Protein AF-A0A8T3VGC8-F1 (afdb_monomer_lite)

Radius of gyration: 22.93 Å; chains: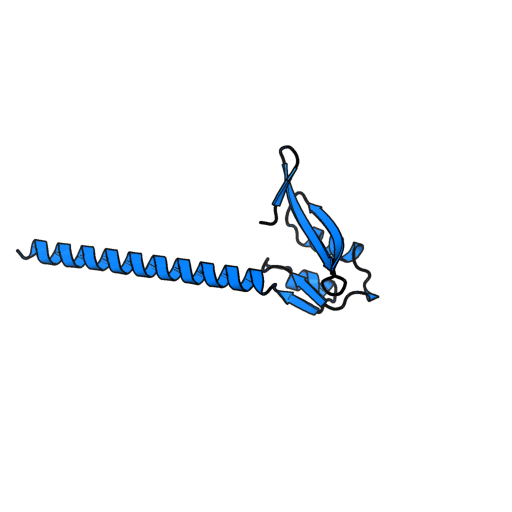 1; bounding box: 54×28×68 Å

Sequence (114 aa):
MQWEQLDDEFYYRQPLFDLINDAPIAELLAPNEDLNTTYEFINKSVKHKDRKAIVTDLKPGYDSVMKKLEFKHQHCTYHLRLAVNERIKKYLKQQDLEMRINQIKENEKITKIR

Structure (mmCIF, N/CA/C/O backbone):
data_AF-A0A8T3VGC8-F1
#
_entry.id   AF-A0A8T3VGC8-F1
#
loop_
_atom_site.group_PDB
_atom_site.id
_atom_site.type_symbol
_atom_site.label_atom_id
_atom_site.label_alt_id
_atom_site.label_comp_id
_atom_site.label_asym_id
_atom_site.label_entity_id
_atom_site.label_seq_id
_atom_site.pdbx_PDB_ins_code
_atom_site.Cartn_x
_atom_site.Cartn_y
_atom_site.Cartn_z
_atom_site.occupancy
_atom_site.B_iso_or_equiv
_atom_site.auth_seq_id
_atom_site.auth_comp_id
_atom_site.auth_asym_id
_atom_site.auth_atom_id
_atom_site.pdbx_PDB_model_num
ATOM 1 N N . MET A 1 1 ? -1.869 0.393 -10.154 1.00 51.34 1 MET A N 1
ATOM 2 C CA . MET A 1 1 ? -2.283 1.806 -10.254 1.00 51.34 1 MET A CA 1
ATOM 3 C C . MET A 1 1 ? -3.134 2.100 -9.042 1.00 51.34 1 MET A C 1
ATOM 5 O O . MET A 1 1 ? -3.919 1.241 -8.668 1.00 51.34 1 MET A O 1
ATOM 9 N N . GLN A 1 2 ? -2.882 3.234 -8.402 1.00 78.44 2 GLN A N 1
ATOM 10 C CA . GLN A 1 2 ? -3.431 3.612 -7.094 1.00 78.44 2 GLN A CA 1
ATOM 11 C C . GLN A 1 2 ? -4.050 5.021 -7.161 1.00 78.44 2 GLN A C 1
ATOM 13 O O . GLN A 1 2 ? -4.310 5.635 -6.137 1.00 78.44 2 GLN A O 1
ATOM 18 N N . TRP A 1 3 ? -4.258 5.523 -8.384 1.00 90.12 3 TRP A N 1
ATOM 19 C CA . TRP A 1 3 ? -4.904 6.789 -8.701 1.00 90.12 3 TRP A CA 1
ATOM 20 C C . TRP A 1 3 ? -6.204 6.498 -9.433 1.00 90.12 3 TRP A C 1
ATOM 22 O O . TRP A 1 3 ? -6.192 5.736 -10.399 1.00 90.12 3 TRP A O 1
ATOM 32 N N . GLU A 1 4 ? -7.281 7.123 -8.984 1.00 91.12 4 GLU A N 1
ATOM 33 C CA . GLU A 1 4 ? -8.586 7.099 -9.632 1.00 91.12 4 GLU A CA 1
ATOM 34 C C . GLU A 1 4 ? -8.886 8.488 -10.189 1.00 91.12 4 GLU A C 1
ATOM 36 O O . GLU A 1 4 ? -8.589 9.496 -9.541 1.00 91.12 4 GLU A O 1
ATOM 41 N N . GLN A 1 5 ? -9.464 8.541 -11.386 1.00 92.44 5 GLN A N 1
ATOM 42 C CA . GLN A 1 5 ? -9.972 9.787 -11.945 1.00 92.44 5 GLN A CA 1
ATOM 43 C C . GLN A 1 5 ? -11.398 10.009 -11.445 1.00 92.44 5 GLN A C 1
ATOM 45 O O . GLN A 1 5 ? -12.254 9.136 -11.599 1.00 92.44 5 GLN A O 1
ATOM 50 N N . LEU A 1 6 ? -11.645 11.176 -10.863 1.00 89.12 6 LEU A N 1
ATOM 51 C CA . LEU A 1 6 ? -12.966 11.630 -10.454 1.00 89.12 6 LEU A CA 1
ATOM 52 C C . LEU A 1 6 ? -13.184 13.007 -11.060 1.00 89.12 6 LEU A C 1
ATOM 54 O O . LEU A 1 6 ? -12.421 13.936 -10.795 1.00 89.12 6 LEU A O 1
ATOM 58 N N . ASP A 1 7 ? -14.195 13.093 -11.920 1.00 88.31 7 ASP A N 1
ATOM 59 C CA . ASP A 1 7 ? -14.420 14.227 -12.810 1.00 88.31 7 ASP A CA 1
ATOM 60 C C . ASP A 1 7 ? -13.143 14.546 -13.621 1.00 88.31 7 ASP A C 1
ATOM 62 O O . ASP A 1 7 ? -12.667 13.711 -14.401 1.00 88.31 7 ASP A O 1
ATOM 66 N N . ASP A 1 8 ? -12.553 15.719 -13.398 1.00 90.81 8 ASP A N 1
ATOM 67 C CA . ASP A 1 8 ? -11.356 16.203 -14.094 1.00 90.81 8 ASP A CA 1
ATOM 68 C C . ASP A 1 8 ? -10.085 16.156 -13.222 1.00 90.81 8 ASP A C 1
ATOM 70 O O . ASP A 1 8 ? -9.043 16.697 -13.597 1.00 90.81 8 ASP A O 1
ATOM 74 N N . GLU A 1 9 ? -10.142 15.499 -12.060 1.00 92.81 9 GLU A N 1
ATOM 75 C CA . GLU A 1 9 ? -9.036 15.418 -11.105 1.00 92.81 9 GLU A CA 1
ATOM 76 C C . GLU A 1 9 ? -8.646 13.968 -10.778 1.00 92.81 9 GLU A C 1
ATOM 78 O O . GLU A 1 9 ? -9.444 13.033 -10.864 1.00 92.81 9 GLU A O 1
ATOM 83 N N . PHE A 1 10 ? -7.384 13.769 -10.391 1.00 93.44 10 PHE A N 1
ATOM 84 C CA . PHE A 1 10 ? -6.862 12.470 -9.971 1.00 93.44 10 PHE A CA 1
ATOM 85 C C . PHE A 1 10 ? -6.691 12.425 -8.459 1.00 93.44 10 PHE A C 1
ATOM 87 O O . PHE A 1 10 ? -6.050 13.291 -7.865 1.00 93.44 10 PHE A O 1
ATOM 94 N N . TYR A 1 11 ? -7.197 11.355 -7.854 1.00 94.31 11 TYR A N 1
ATOM 95 C CA . TYR A 1 11 ? -7.110 11.112 -6.422 1.00 94.31 11 TYR A CA 1
ATOM 96 C C . TYR A 1 11 ? -6.390 9.803 -6.140 1.00 94.31 11 TYR A C 1
ATOM 98 O O . TYR A 1 11 ? -6.671 8.767 -6.740 1.00 94.31 11 TYR A O 1
ATOM 106 N N . TYR A 1 12 ? -5.461 9.841 -5.195 1.00 92.00 12 TYR A N 1
ATOM 107 C CA . TYR A 1 12 ? -4.774 8.672 -4.692 1.00 92.00 12 TYR A CA 1
ATOM 108 C C . TYR A 1 12 ? -5.707 7.890 -3.775 1.00 92.00 12 TYR A C 1
ATOM 110 O O . TYR A 1 12 ? -6.133 8.373 -2.720 1.00 92.00 12 TYR A O 1
ATOM 118 N N . ARG A 1 13 ? -6.020 6.666 -4.183 1.00 93.62 13 ARG A N 1
ATOM 119 C CA . ARG A 1 13 ? -6.953 5.776 -3.506 1.00 93.62 13 ARG A CA 1
ATOM 120 C C . ARG A 1 13 ? -6.218 4.881 -2.515 1.00 93.62 13 ARG A C 1
ATOM 122 O O . ARG A 1 13 ? -5.349 4.090 -2.878 1.00 93.62 13 ARG A O 1
ATOM 129 N N . GLN A 1 14 ? -6.628 4.958 -1.256 1.00 93.69 14 GLN A N 1
ATOM 130 C CA . GLN A 1 14 ? -6.102 4.178 -0.140 1.00 93.69 14 GLN A CA 1
ATOM 131 C C . GLN A 1 14 ? -7.204 3.273 0.425 1.00 93.69 14 GLN A C 1
ATOM 133 O O . GLN A 1 14 ? -7.902 3.664 1.364 1.00 93.69 14 GLN A O 1
ATOM 138 N N . PRO A 1 15 ? -7.399 2.068 -0.138 1.00 94.69 15 PRO A N 1
ATOM 139 C CA . PRO A 1 15 ? -8.334 1.107 0.420 1.00 94.69 15 PRO A CA 1
ATOM 140 C C . PRO A 1 15 ? -7.719 0.428 1.647 1.00 94.69 15 PRO A C 1
ATOM 142 O O . PRO A 1 15 ? -6.583 -0.048 1.612 1.00 94.69 15 PRO A O 1
ATOM 145 N N . LEU A 1 16 ? -8.496 0.333 2.721 1.00 96.00 16 LEU A N 1
ATOM 146 C CA . LEU A 1 16 ? -8.180 -0.473 3.888 1.00 96.00 16 LEU A CA 1
ATOM 147 C C . LEU A 1 16 ? -9.141 -1.658 3.944 1.00 96.00 16 LEU A C 1
ATOM 149 O O . LEU A 1 16 ? -10.360 -1.487 3.979 1.00 96.00 16 LEU A O 1
ATOM 153 N N . PHE A 1 17 ? -8.581 -2.861 3.957 1.00 96.19 17 PHE A N 1
ATOM 154 C CA . PHE A 1 17 ? -9.335 -4.098 3.821 1.00 96.19 17 PHE A CA 1
ATOM 155 C C . PHE A 1 17 ? -8.894 -5.110 4.874 1.00 96.19 17 PHE A C 1
ATOM 157 O O . PHE A 1 17 ? -7.697 -5.287 5.115 1.00 96.19 17 PHE A O 1
ATOM 164 N N . ASP A 1 18 ? -9.859 -5.773 5.498 1.00 96.25 18 ASP A N 1
ATOM 165 C CA . ASP A 1 18 ? -9.614 -6.858 6.434 1.00 96.25 18 ASP A CA 1
ATOM 166 C C . ASP A 1 18 ? -9.517 -8.178 5.672 1.00 96.25 18 ASP A C 1
ATOM 168 O O . ASP A 1 18 ? -10.510 -8.726 5.199 1.00 96.25 18 ASP A O 1
ATOM 172 N N . LEU A 1 19 ? -8.292 -8.691 5.574 1.00 93.75 19 LEU A N 1
ATOM 173 C CA . LEU A 1 19 ? -7.986 -9.929 4.862 1.00 93.75 19 LEU A CA 1
ATOM 174 C 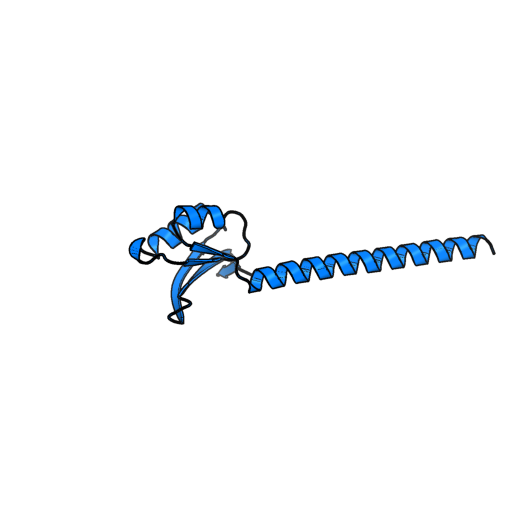C . LEU A 1 19 ? -8.537 -11.188 5.545 1.00 93.75 19 LEU A C 1
ATOM 176 O O . LEU A 1 19 ? -8.640 -12.220 4.892 1.00 93.75 19 LEU A O 1
ATOM 180 N N . ILE A 1 20 ? -8.836 -11.144 6.847 1.00 94.75 20 ILE A N 1
ATOM 181 C CA . ILE A 1 20 ? -9.347 -12.309 7.585 1.00 94.75 20 ILE A CA 1
ATOM 182 C C . ILE A 1 20 ? -10.852 -12.440 7.392 1.00 94.75 20 ILE A C 1
ATOM 184 O O . ILE A 1 20 ? -11.354 -13.545 7.202 1.00 94.75 20 ILE A O 1
ATOM 188 N N . ASN A 1 21 ? -11.556 -11.311 7.448 1.00 95.31 21 ASN A N 1
ATOM 189 C CA . ASN A 1 21 ? -13.011 -11.268 7.335 1.00 95.31 21 ASN A CA 1
ATOM 190 C C . ASN A 1 21 ? -13.503 -11.001 5.905 1.00 95.31 21 ASN A C 1
ATOM 192 O O . ASN A 1 21 ? -14.710 -10.955 5.690 1.00 95.31 21 ASN A O 1
ATOM 196 N N . ASP A 1 22 ? -12.582 -10.816 4.956 1.00 95.75 22 ASP A N 1
ATOM 197 C CA . ASP A 1 22 ? -12.861 -10.476 3.558 1.00 95.75 22 ASP A CA 1
ATOM 198 C C . ASP A 1 22 ? -13.791 -9.257 3.417 1.00 95.75 22 ASP A C 1
ATOM 200 O O . ASP A 1 22 ? -14.775 -9.263 2.678 1.00 95.75 22 ASP A O 1
ATOM 204 N N . ALA A 1 23 ? -13.500 -8.204 4.187 1.00 96.12 23 ALA A N 1
ATOM 205 C CA . ALA A 1 23 ? -14.384 -7.052 4.322 1.00 96.12 23 ALA A CA 1
ATOM 206 C C . ALA A 1 23 ? -13.649 -5.713 4.131 1.00 96.12 23 ALA A C 1
ATOM 208 O O . ALA A 1 23 ? -12.572 -5.508 4.705 1.00 96.12 23 ALA A O 1
ATOM 209 N N . PRO A 1 24 ? -14.234 -4.751 3.389 1.00 96.56 24 PRO A N 1
ATOM 210 C CA . PRO A 1 24 ? -13.713 -3.392 3.347 1.00 96.56 24 PRO A CA 1
ATOM 211 C C . PRO A 1 24 ? -13.918 -2.715 4.707 1.00 96.56 24 PRO A C 1
ATOM 213 O O . PRO A 1 24 ? -15.002 -2.769 5.285 1.00 96.56 24 PRO A O 1
ATOM 216 N N . ILE A 1 25 ? -12.873 -2.061 5.211 1.00 96.00 25 ILE A N 1
ATOM 217 C CA . ILE A 1 25 ? -12.914 -1.332 6.485 1.00 96.00 25 ILE A CA 1
ATOM 218 C C . ILE A 1 25 ? -13.161 0.150 6.243 1.00 96.00 25 ILE A C 1
ATOM 220 O O . ILE A 1 25 ? -14.037 0.750 6.861 1.00 96.00 25 ILE A O 1
ATOM 224 N N . ALA A 1 26 ? -12.363 0.745 5.363 1.00 96.81 26 ALA A N 1
ATOM 225 C CA . ALA A 1 26 ? -12.435 2.157 5.038 1.00 96.81 26 ALA A CA 1
ATOM 226 C C . ALA A 1 26 ? -11.753 2.418 3.697 1.00 96.81 26 ALA A C 1
ATOM 228 O O . ALA A 1 26 ? -10.944 1.622 3.220 1.00 96.81 26 ALA A O 1
ATOM 229 N N . GLU A 1 27 ? -12.040 3.570 3.117 1.00 95.62 27 GLU A N 1
ATOM 230 C CA . GLU A 1 27 ? -11.397 4.050 1.905 1.00 95.62 27 GLU A CA 1
ATOM 231 C C . GLU A 1 27 ? -11.122 5.542 2.049 1.00 95.62 27 GLU A C 1
ATOM 233 O O . GLU A 1 27 ? -11.934 6.280 2.608 1.00 95.62 27 GLU A O 1
ATOM 238 N N . LEU A 1 28 ? -9.968 5.974 1.548 1.00 94.88 28 LEU A N 1
ATOM 239 C CA . LEU A 1 28 ? -9.634 7.383 1.414 1.00 94.88 28 LEU A CA 1
ATOM 240 C C . LEU A 1 28 ? -9.230 7.689 -0.025 1.00 94.88 28 LEU A C 1
ATOM 242 O O . LEU A 1 28 ? -8.361 7.027 -0.588 1.00 94.88 28 LEU A O 1
ATOM 246 N N . LEU A 1 29 ? -9.825 8.740 -0.577 1.00 94.50 29 LEU A N 1
ATOM 247 C CA . LEU A 1 29 ? -9.393 9.398 -1.801 1.00 94.50 29 LEU A CA 1
ATOM 248 C C . LEU A 1 29 ? -8.667 10.681 -1.395 1.00 94.50 29 LEU A C 1
ATOM 250 O O . LEU A 1 29 ? -9.274 11.589 -0.828 1.00 94.50 29 LEU A O 1
ATOM 254 N N . ALA A 1 30 ? -7.357 10.729 -1.612 1.00 92.62 30 ALA A N 1
ATOM 255 C CA . ALA A 1 30 ? -6.511 11.853 -1.227 1.00 92.62 30 ALA A CA 1
ATOM 256 C C . ALA A 1 30 ? -5.960 12.560 -2.473 1.00 92.62 30 ALA A C 1
ATOM 258 O O . ALA A 1 30 ? -5.570 11.887 -3.420 1.00 92.62 30 ALA A O 1
ATOM 259 N N . PRO A 1 31 ? -5.841 13.896 -2.490 1.00 91.56 31 PRO A N 1
ATOM 260 C CA . PRO A 1 31 ? -5.272 14.614 -3.636 1.00 91.56 31 PRO A CA 1
ATOM 261 C C . PRO A 1 31 ? -3.762 14.361 -3.816 1.00 91.56 31 PRO A C 1
ATOM 263 O O . PRO A 1 31 ? -3.167 14.766 -4.810 1.00 91.56 31 PRO A O 1
ATOM 266 N N . ASN A 1 32 ? -3.105 13.729 -2.838 1.00 89.69 32 ASN A N 1
ATOM 267 C CA . ASN A 1 32 ? -1.682 13.413 -2.860 1.00 89.69 32 ASN A CA 1
ATOM 268 C C . ASN A 1 32 ? -1.371 12.113 -2.098 1.00 89.69 32 ASN A C 1
ATOM 270 O O . ASN A 1 32 ? -2.181 11.607 -1.322 1.00 89.69 32 ASN A O 1
ATOM 274 N N . GLU A 1 33 ? -0.168 11.577 -2.314 1.00 88.50 33 GLU A N 1
ATOM 275 C CA . GLU A 1 33 ? 0.301 10.326 -1.695 1.00 88.50 33 GLU A CA 1
ATOM 276 C C . GLU A 1 33 ? 1.150 10.559 -0.431 1.00 88.50 33 GLU A C 1
ATOM 278 O O . GLU A 1 33 ? 2.197 9.926 -0.240 1.00 88.50 33 GLU A O 1
ATOM 283 N N . ASP A 1 34 ? 0.752 11.512 0.410 1.00 91.62 34 ASP A N 1
ATOM 284 C CA . ASP A 1 34 ? 1.519 11.888 1.594 1.00 91.62 34 ASP A CA 1
ATOM 285 C C . ASP A 1 34 ? 1.453 10.832 2.725 1.00 91.62 34 ASP A C 1
ATOM 287 O O . ASP A 1 34 ? 0.414 10.231 3.031 1.00 91.62 34 ASP A O 1
ATOM 291 N N . LEU A 1 35 ? 2.595 10.612 3.385 1.00 94.00 35 LEU A N 1
ATOM 292 C CA . LEU A 1 35 ? 2.729 9.619 4.455 1.00 94.00 35 LEU A CA 1
ATOM 293 C C . LEU A 1 35 ? 2.003 10.041 5.735 1.00 94.00 35 LEU A C 1
ATOM 295 O O . LEU A 1 35 ? 1.511 9.174 6.459 1.00 94.00 35 LEU A O 1
ATOM 299 N N . ASN A 1 36 ? 1.916 11.343 6.026 1.00 95.94 36 ASN A N 1
ATOM 300 C CA . ASN A 1 36 ? 1.172 11.830 7.187 1.00 95.94 36 ASN A CA 1
ATOM 301 C C . ASN A 1 36 ? -0.335 11.626 6.985 1.00 95.94 36 ASN A C 1
ATOM 303 O O . ASN A 1 36 ? -1.023 11.161 7.890 1.00 95.94 36 ASN A O 1
ATOM 307 N N . THR A 1 37 ? -0.824 11.854 5.766 1.00 95.56 37 THR A N 1
ATOM 308 C CA . THR A 1 37 ? -2.202 11.522 5.375 1.00 95.56 37 THR A CA 1
ATOM 309 C C . THR A 1 37 ? -2.496 10.030 5.563 1.00 95.56 37 THR A C 1
ATOM 311 O O . THR A 1 37 ? -3.516 9.676 6.152 1.00 95.56 37 THR A O 1
ATOM 314 N N . THR A 1 38 ? -1.571 9.152 5.153 1.00 95.56 38 THR A N 1
ATOM 315 C CA . THR A 1 38 ? -1.688 7.696 5.374 1.00 95.56 38 THR A CA 1
ATOM 316 C C . THR A 1 38 ? -1.746 7.351 6.869 1.00 95.56 38 THR A C 1
ATOM 318 O O . THR A 1 38 ? -2.588 6.560 7.300 1.00 95.56 38 THR A O 1
ATOM 321 N N . TYR A 1 39 ? -0.862 7.949 7.677 1.00 97.44 39 TYR A N 1
ATOM 322 C CA . TYR A 1 39 ? -0.828 7.736 9.125 1.00 97.44 39 TYR A CA 1
ATOM 323 C C . TYR A 1 39 ? -2.160 8.119 9.778 1.00 97.44 39 TYR A C 1
ATOM 325 O O . TYR A 1 39 ? -2.759 7.302 10.476 1.00 97.44 39 TYR A O 1
ATOM 333 N N . GLU A 1 40 ? -2.645 9.334 9.515 1.00 97.69 40 GLU A N 1
ATOM 334 C CA . GLU A 1 40 ? -3.893 9.847 10.082 1.00 97.69 40 GLU A CA 1
ATOM 335 C C . GLU A 1 40 ? -5.101 9.009 9.659 1.00 97.69 40 GLU A C 1
ATOM 337 O O . GLU A 1 40 ? -5.962 8.695 10.484 1.00 97.69 40 GLU A O 1
ATOM 342 N N . PHE A 1 41 ? -5.146 8.597 8.391 1.00 97.12 41 PHE A N 1
ATOM 343 C CA . PHE A 1 41 ? -6.203 7.746 7.859 1.00 97.12 41 PHE A CA 1
ATOM 344 C C . PHE A 1 41 ? -6.300 6.412 8.602 1.00 97.12 41 PHE A C 1
ATOM 346 O O . PHE A 1 41 ? -7.367 6.061 9.114 1.00 97.12 41 PHE A O 1
ATOM 353 N N . ILE A 1 42 ? -5.188 5.682 8.719 1.00 97.31 42 ILE A N 1
ATOM 354 C CA . ILE A 1 4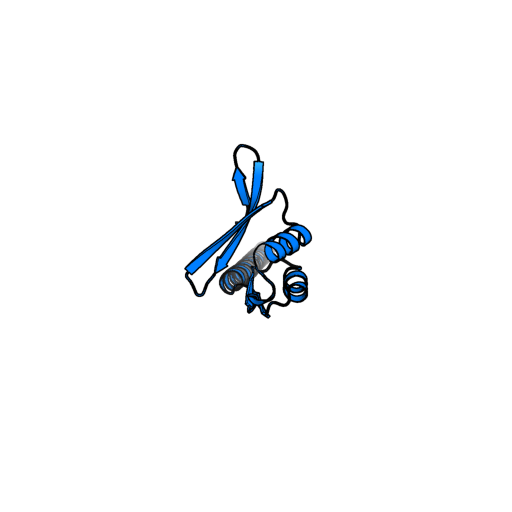2 ? -5.168 4.383 9.401 1.00 97.31 42 ILE A CA 1
ATOM 355 C C . ILE A 1 42 ? -5.407 4.563 10.902 1.00 97.31 42 ILE A C 1
ATOM 357 O O . ILE A 1 42 ? -6.145 3.779 11.500 1.00 97.31 42 ILE A O 1
ATOM 361 N N . ASN A 1 43 ? -4.833 5.604 11.516 1.00 97.75 43 ASN A N 1
ATOM 362 C CA . ASN A 1 43 ? -4.996 5.872 12.943 1.00 97.75 43 ASN A CA 1
ATOM 363 C C . ASN A 1 43 ? -6.469 6.084 13.325 1.00 97.75 43 ASN A C 1
ATOM 365 O O . ASN A 1 43 ? -6.914 5.577 14.356 1.00 97.75 43 ASN A O 1
ATOM 369 N N . LYS A 1 44 ? -7.222 6.794 12.473 1.00 97.56 44 LYS A N 1
ATOM 370 C CA . LYS A 1 44 ? -8.663 7.035 12.640 1.00 97.56 44 LYS A CA 1
ATOM 371 C C . LYS A 1 44 ? -9.509 5.809 12.298 1.00 97.56 44 LYS A C 1
ATOM 373 O O . LYS A 1 44 ? -10.520 5.577 12.956 1.00 97.56 44 LYS A O 1
ATOM 378 N N . SER A 1 45 ? -9.095 5.029 11.300 1.00 97.31 45 SER A N 1
ATOM 379 C CA . SER A 1 45 ? -9.870 3.888 10.792 1.00 97.31 45 SER A CA 1
ATOM 380 C C . SER A 1 45 ? -9.725 2.628 11.648 1.00 97.31 45 SER A C 1
ATOM 382 O O . SER A 1 45 ? -10.667 1.849 11.756 1.00 97.31 45 SER A O 1
ATOM 384 N N . VAL A 1 46 ? -8.565 2.417 12.284 1.00 96.69 46 VAL A N 1
ATOM 385 C CA . VAL A 1 46 ? -8.284 1.219 13.091 1.00 96.69 46 VAL A CA 1
ATOM 386 C C . VAL A 1 46 ? -7.900 1.606 14.509 1.00 96.69 46 VAL A C 1
ATOM 388 O O . VAL A 1 46 ? -6.837 2.188 14.759 1.00 96.69 46 VAL A O 1
ATOM 391 N N . LYS A 1 47 ? -8.740 1.217 15.470 1.00 96.12 47 LYS A N 1
ATOM 392 C CA . LYS A 1 47 ? -8.470 1.415 16.899 1.00 96.12 47 LYS A CA 1
ATOM 393 C C . LYS A 1 47 ? -7.191 0.682 17.285 1.00 96.12 47 LYS A C 1
ATOM 395 O O . LYS A 1 47 ? -6.984 -0.452 16.870 1.00 96.12 47 LYS A O 1
ATOM 400 N N . HIS A 1 48 ? -6.372 1.300 18.134 1.00 95.88 48 HIS A N 1
ATOM 401 C CA . HIS A 1 48 ? -5.079 0.749 18.556 1.00 95.88 48 HIS A CA 1
ATOM 402 C C . HIS A 1 48 ? -5.165 -0.713 19.047 1.00 95.88 48 HIS A C 1
ATOM 404 O O . HIS A 1 48 ? -4.382 -1.548 18.610 1.00 95.88 48 HIS A O 1
ATOM 410 N N . LYS A 1 49 ? -6.187 -1.061 19.844 1.00 96.12 49 LYS A N 1
ATOM 411 C CA . LYS A 1 49 ? -6.406 -2.430 20.352 1.00 96.12 49 LYS A CA 1
ATOM 412 C C . LYS A 1 49 ? -6.646 -3.502 19.273 1.00 96.12 49 LYS A C 1
ATOM 414 O O . LYS A 1 49 ? -6.471 -4.685 19.548 1.00 96.12 49 LYS A O 1
ATOM 419 N N . ASP A 1 50 ? -7.070 -3.095 18.078 1.00 94.81 50 ASP A N 1
ATOM 420 C CA . ASP A 1 50 ? -7.420 -3.996 16.977 1.00 94.81 50 ASP A CA 1
ATOM 421 C C . ASP A 1 50 ? -6.247 -4.152 15.984 1.00 94.81 50 ASP A C 1
ATOM 423 O O . ASP A 1 50 ? -6.307 -4.954 15.050 1.00 94.81 50 ASP A O 1
ATOM 427 N N . ARG A 1 51 ? -5.140 -3.424 16.196 1.00 95.94 51 ARG A N 1
ATOM 428 C CA . ARG A 1 51 ? -3.954 -3.450 15.334 1.00 95.94 51 ARG A CA 1
ATOM 429 C C . ARG A 1 51 ? -3.120 -4.692 15.619 1.00 95.94 51 ARG A C 1
ATOM 431 O O . ARG A 1 51 ? -2.586 -4.865 16.710 1.00 95.94 51 ARG A O 1
ATOM 438 N N . LYS A 1 52 ? -3.004 -5.571 14.623 1.00 95.31 52 LYS A N 1
ATOM 439 C CA . LYS A 1 52 ? -2.221 -6.816 14.723 1.00 95.31 52 LYS A CA 1
ATOM 440 C C . LYS A 1 52 ? -1.108 -6.856 13.690 1.00 95.31 52 LYS A C 1
ATOM 442 O O . LYS A 1 52 ? 0.073 -6.858 14.031 1.00 95.31 52 LYS A O 1
ATOM 447 N N . ALA A 1 53 ? -1.494 -6.879 12.422 1.00 97.44 53 ALA A N 1
ATOM 448 C CA . ALA A 1 53 ? -0.587 -6.859 11.293 1.00 97.44 53 ALA A CA 1
ATOM 449 C C . ALA A 1 53 ? -1.211 -6.070 10.145 1.00 97.44 53 ALA A C 1
ATOM 451 O O . ALA A 1 53 ? -2.434 -5.971 10.060 1.00 97.44 53 ALA A O 1
ATOM 452 N N . ILE A 1 54 ? -0.370 -5.512 9.281 1.00 97.62 54 ILE A N 1
ATOM 453 C CA . ILE A 1 54 ? -0.811 -4.804 8.084 1.00 97.62 54 ILE A CA 1
ATOM 454 C C . ILE A 1 54 ? 0.113 -5.126 6.917 1.00 97.62 54 ILE A C 1
ATOM 456 O O . ILE A 1 54 ? 1.330 -5.261 7.082 1.00 97.62 54 ILE A O 1
ATOM 460 N N . VAL A 1 55 ? -0.489 -5.242 5.737 1.00 96.69 55 VAL A N 1
ATOM 461 C CA . VAL A 1 55 ? 0.221 -5.433 4.478 1.00 96.69 55 VAL A CA 1
ATOM 462 C C . VAL A 1 55 ? 0.044 -4.180 3.635 1.00 96.69 55 VAL A C 1
ATOM 464 O O . VAL A 1 55 ? -1.082 -3.755 3.399 1.00 96.69 55 VAL A O 1
ATOM 467 N N . THR A 1 56 ? 1.144 -3.598 3.171 1.00 95.44 56 THR A N 1
ATOM 468 C CA . THR A 1 56 ? 1.127 -2.442 2.258 1.00 95.44 56 THR A CA 1
ATOM 469 C C . THR A 1 56 ? 1.832 -2.793 0.956 1.00 95.44 56 THR A C 1
ATOM 471 O O . THR A 1 56 ? 2.514 -3.809 0.874 1.00 95.44 56 THR A O 1
ATOM 474 N N . ASP A 1 57 ? 1.734 -1.959 -0.072 1.00 92.25 57 ASP A N 1
ATOM 475 C CA . ASP A 1 57 ? 2.641 -2.044 -1.222 1.00 92.25 57 ASP A CA 1
ATOM 476 C C . ASP A 1 57 ? 4.115 -1.741 -0.836 1.00 92.25 57 ASP A C 1
ATOM 478 O O . ASP A 1 57 ? 4.494 -1.712 0.342 1.00 92.25 57 ASP A O 1
ATOM 482 N N . LEU A 1 58 ? 4.963 -1.572 -1.857 1.00 92.81 58 LEU A N 1
ATOM 483 C CA . LEU A 1 58 ? 6.399 -1.306 -1.738 1.00 92.81 58 LEU A CA 1
ATOM 484 C C . LEU A 1 58 ? 6.764 0.189 -1.638 1.00 92.81 58 LEU A C 1
ATOM 486 O O . LEU A 1 58 ? 7.933 0.534 -1.829 1.00 92.81 58 LEU A O 1
ATOM 490 N N . LYS A 1 59 ? 5.805 1.090 -1.395 1.00 89.94 59 LYS A N 1
ATOM 491 C CA . LYS A 1 59 ? 6.070 2.530 -1.324 1.00 89.94 59 LYS A CA 1
ATOM 492 C C . LYS A 1 59 ? 7.034 2.841 -0.169 1.00 89.94 59 LYS A C 1
ATOM 494 O O . LYS A 1 59 ? 6.792 2.432 0.972 1.00 89.94 59 LYS A O 1
ATOM 499 N N . PRO A 1 60 ? 8.121 3.592 -0.428 1.00 92.69 60 PRO A N 1
ATOM 500 C CA . PRO A 1 60 ? 9.050 3.994 0.618 1.00 92.69 60 PRO A CA 1
ATOM 501 C C . PRO A 1 60 ? 8.362 4.783 1.738 1.00 92.69 60 PRO A C 1
ATOM 503 O O . PRO A 1 60 ? 7.540 5.661 1.487 1.00 92.69 60 PRO A O 1
ATOM 506 N N . GLY A 1 61 ? 8.747 4.495 2.981 1.00 94.31 61 GLY A N 1
ATOM 507 C CA . GLY A 1 61 ? 8.283 5.214 4.169 1.00 94.31 61 GLY A CA 1
ATOM 508 C C . GLY A 1 61 ? 7.089 4.583 4.886 1.00 94.31 61 GLY A C 1
ATOM 509 O O . GLY A 1 61 ? 6.883 4.891 6.063 1.00 94.31 61 GLY A O 1
ATOM 510 N N . TYR A 1 62 ? 6.368 3.649 4.255 1.00 95.19 62 TYR A N 1
ATOM 511 C CA . TYR A 1 62 ? 5.303 2.901 4.928 1.00 95.19 62 TYR A CA 1
ATOM 512 C C . TYR A 1 62 ? 5.801 2.131 6.152 1.00 95.19 62 TYR A C 1
ATOM 514 O O . TYR A 1 62 ? 5.123 2.163 7.172 1.00 95.19 62 TYR A O 1
ATOM 522 N N . ASP A 1 63 ? 7.018 1.589 6.139 1.00 96.06 63 ASP A N 1
ATOM 523 C CA . ASP A 1 63 ? 7.609 0.912 7.303 1.00 96.06 63 ASP A CA 1
ATOM 524 C C . ASP A 1 63 ? 7.622 1.812 8.547 1.00 96.06 63 ASP A C 1
ATOM 526 O O . ASP A 1 63 ? 7.272 1.391 9.649 1.00 96.06 63 ASP A O 1
ATOM 530 N N . SER A 1 64 ? 7.991 3.086 8.369 1.00 97.06 64 SER A N 1
ATOM 531 C CA . SER A 1 64 ? 8.034 4.074 9.451 1.00 97.06 64 SER A CA 1
ATOM 532 C C . SER A 1 64 ? 6.630 4.398 9.959 1.00 97.06 64 SER A C 1
ATOM 534 O O . SER A 1 64 ? 6.405 4.445 11.168 1.00 97.06 64 SER A O 1
ATOM 536 N N . VAL A 1 65 ? 5.671 4.568 9.045 1.00 97.56 65 VAL A N 1
ATOM 537 C CA . VAL A 1 65 ? 4.263 4.819 9.383 1.00 97.56 65 VAL A CA 1
ATOM 538 C C . VAL A 1 65 ? 3.670 3.639 10.156 1.00 97.56 65 VAL A C 1
ATOM 540 O O . VAL A 1 65 ? 3.127 3.834 11.243 1.00 97.56 65 VAL A O 1
ATOM 543 N N . MET A 1 66 ? 3.824 2.411 9.654 1.00 97.94 66 MET A N 1
ATOM 544 C CA . MET A 1 66 ? 3.250 1.213 10.273 1.00 97.94 66 MET A CA 1
ATOM 545 C C . MET A 1 66 ? 3.914 0.879 11.606 1.00 97.94 66 MET A C 1
ATOM 547 O O . MET A 1 66 ? 3.223 0.481 12.543 1.00 97.94 66 MET A O 1
ATOM 551 N N . LYS A 1 67 ? 5.225 1.126 11.734 1.00 97.62 67 LYS A N 1
ATOM 552 C CA . LYS A 1 67 ? 5.936 1.017 13.012 1.00 97.62 67 LYS A CA 1
ATOM 553 C C . LYS A 1 67 ? 5.400 2.005 14.048 1.00 97.62 67 LYS A C 1
ATOM 555 O O . LYS A 1 67 ? 5.181 1.604 15.185 1.00 97.62 67 LYS A O 1
ATOM 560 N N . LYS A 1 68 ? 5.161 3.269 13.673 1.00 98.00 68 LYS A N 1
ATOM 561 C CA . LYS A 1 68 ? 4.562 4.279 14.572 1.00 98.00 68 LYS A CA 1
ATOM 562 C C . LYS A 1 68 ? 3.140 3.916 14.998 1.00 98.00 68 LYS A C 1
ATOM 564 O O . LYS A 1 68 ? 2.741 4.243 16.105 1.00 98.00 68 LYS A O 1
ATOM 569 N N . LEU A 1 69 ? 2.385 3.255 14.122 1.00 98.06 69 LEU A N 1
ATOM 570 C CA . LEU A 1 69 ? 1.032 2.771 14.407 1.00 98.06 69 LEU A CA 1
ATOM 571 C C . LEU A 1 69 ? 1.004 1.435 15.164 1.00 98.06 69 LEU A C 1
ATOM 573 O O . LEU A 1 69 ? -0.089 0.982 15.505 1.00 98.06 69 LEU A O 1
ATOM 577 N N . GLU A 1 70 ? 2.175 0.843 15.424 1.00 97.94 70 GLU A N 1
ATOM 578 C CA . GLU A 1 70 ? 2.388 -0.405 16.169 1.00 97.94 70 GLU A CA 1
ATOM 579 C C . GLU A 1 70 ? 1.808 -1.657 15.494 1.00 97.94 70 GLU A C 1
ATOM 581 O O . GLU A 1 70 ? 1.442 -2.635 16.144 1.00 97.94 70 GLU A O 1
ATOM 586 N N . PHE A 1 71 ? 1.774 -1.670 14.161 1.00 98.25 71 PHE A N 1
ATOM 587 C CA . PHE A 1 71 ? 1.477 -2.883 13.404 1.00 98.25 71 PHE A CA 1
ATOM 588 C C . PHE A 1 71 ? 2.722 -3.754 13.211 1.00 98.25 71 PHE A C 1
ATOM 590 O O . PHE A 1 71 ? 3.819 -3.257 12.949 1.00 98.25 71 PHE A O 1
ATOM 597 N N . LYS A 1 72 ? 2.535 -5.080 13.186 1.00 97.94 72 LYS A N 1
ATOM 598 C CA . LYS A 1 72 ? 3.479 -5.967 12.490 1.00 97.94 72 LYS A CA 1
ATOM 599 C C . LYS A 1 72 ? 3.335 -5.746 10.987 1.00 97.94 72 LYS A C 1
ATOM 601 O O . LYS A 1 72 ? 2.273 -6.000 10.422 1.00 97.94 72 LYS A O 1
ATOM 606 N N . HIS A 1 73 ? 4.380 -5.249 10.343 1.00 97.69 73 HIS A N 1
ATOM 607 C CA . HIS A 1 73 ? 4.311 -4.813 8.952 1.00 97.69 73 HIS A CA 1
ATOM 608 C C . HIS A 1 73 ? 4.959 -5.816 7.997 1.00 97.69 73 HIS A C 1
ATOM 610 O O . HIS A 1 73 ? 6.011 -6.383 8.291 1.00 97.69 73 HIS A O 1
ATOM 616 N N . GLN A 1 74 ? 4.317 -6.022 6.849 1.00 96.44 74 GLN A N 1
ATOM 617 C CA . GLN A 1 74 ? 4.849 -6.783 5.726 1.00 96.44 74 GLN A CA 1
ATOM 618 C C . GLN A 1 74 ? 4.556 -6.043 4.416 1.00 96.44 74 GLN A C 1
ATOM 620 O O . GLN A 1 74 ? 3.488 -5.460 4.237 1.00 96.44 74 GLN A O 1
ATOM 625 N N . HIS A 1 75 ? 5.467 -6.131 3.451 1.00 95.81 75 HIS A N 1
ATOM 626 C CA . HIS A 1 75 ? 5.165 -5.717 2.086 1.00 95.81 75 HIS A CA 1
ATOM 627 C C . HIS A 1 75 ? 4.363 -6.769 1.314 1.00 95.81 75 HIS A C 1
ATOM 629 O O . HIS A 1 75 ? 4.577 -7.978 1.426 1.00 95.81 75 HIS A O 1
ATOM 635 N N . CYS A 1 76 ? 3.478 -6.289 0.450 1.00 94.94 76 CYS A N 1
ATOM 636 C CA . CYS A 1 76 ? 2.636 -7.085 -0.418 1.00 94.94 76 CYS A CA 1
ATOM 637 C C . CYS A 1 76 ? 3.498 -7.925 -1.364 1.00 94.94 76 CYS A C 1
ATOM 639 O O . CYS A 1 76 ? 4.222 -7.409 -2.221 1.00 94.94 76 CYS A O 1
ATOM 641 N N . THR A 1 77 ? 3.379 -9.245 -1.241 1.00 95.31 77 THR A N 1
ATOM 642 C CA . THR A 1 77 ? 4.144 -10.204 -2.045 1.00 95.31 77 THR A CA 1
ATOM 643 C C . THR A 1 77 ? 3.809 -10.110 -3.532 1.00 95.31 77 THR A C 1
ATOM 645 O O . THR A 1 77 ? 4.678 -10.355 -4.366 1.00 95.31 77 THR A O 1
ATOM 648 N N . TYR A 1 78 ? 2.584 -9.708 -3.881 1.00 93.25 78 TYR A N 1
ATOM 649 C CA . TYR A 1 78 ? 2.183 -9.464 -5.265 1.00 93.25 78 TYR A CA 1
ATOM 650 C C . TYR A 1 78 ? 2.965 -8.298 -5.883 1.00 93.25 78 TYR A C 1
ATOM 652 O O . TYR A 1 78 ? 3.627 -8.478 -6.905 1.00 93.25 78 TYR A O 1
ATOM 660 N N . HIS A 1 79 ? 2.974 -7.133 -5.226 1.00 92.81 79 HIS A N 1
ATOM 661 C CA . HIS A 1 79 ? 3.745 -5.975 -5.689 1.00 92.81 79 HIS A CA 1
ATOM 662 C C . HIS A 1 79 ? 5.250 -6.263 -5.721 1.00 92.81 79 HIS A C 1
ATOM 664 O O . HIS A 1 79 ? 5.933 -5.850 -6.657 1.00 92.81 79 HIS A O 1
ATOM 670 N N . LEU A 1 80 ? 5.757 -7.045 -4.763 1.00 93.69 80 LEU A N 1
ATOM 671 C CA . LEU A 1 80 ? 7.142 -7.510 -4.782 1.00 93.69 80 LEU A CA 1
ATOM 672 C C . LEU A 1 80 ? 7.462 -8.354 -6.017 1.00 93.69 80 LEU A C 1
ATOM 674 O O . LEU A 1 80 ? 8.462 -8.100 -6.688 1.00 93.69 80 LEU A O 1
ATOM 678 N N . ARG A 1 81 ? 6.605 -9.321 -6.357 1.00 96.12 81 ARG A N 1
ATOM 679 C CA . ARG A 1 81 ? 6.775 -10.152 -7.559 1.00 96.12 81 ARG A CA 1
ATOM 680 C C . ARG A 1 81 ? 6.749 -9.313 -8.834 1.00 96.12 81 ARG A C 1
ATOM 682 O O . ARG A 1 81 ? 7.592 -9.524 -9.703 1.00 96.12 81 ARG A O 1
ATOM 689 N N . LEU A 1 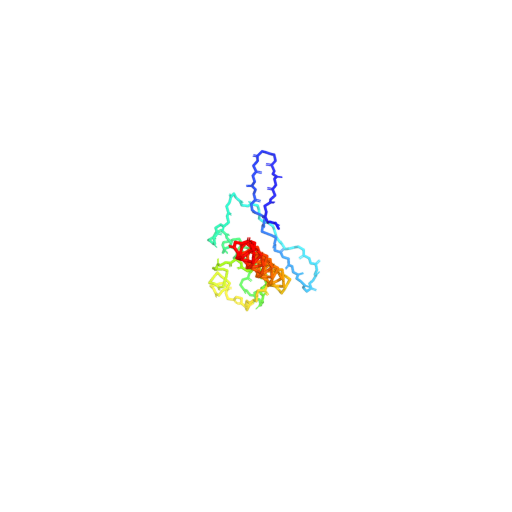82 ? 5.830 -8.352 -8.939 1.00 94.81 82 LEU A N 1
ATOM 690 C CA . LEU A 1 82 ? 5.767 -7.439 -10.085 1.00 94.81 82 LEU A CA 1
ATOM 691 C C . LEU A 1 82 ? 7.061 -6.631 -10.235 1.00 94.81 82 LEU A C 1
ATOM 693 O O . LEU A 1 82 ? 7.675 -6.662 -11.301 1.00 94.81 82 LEU A O 1
ATOM 697 N N . ALA A 1 83 ? 7.520 -5.993 -9.156 1.00 94.00 83 ALA A N 1
ATOM 698 C CA . ALA A 1 83 ? 8.730 -5.175 -9.173 1.00 94.00 83 ALA A CA 1
ATOM 699 C C . ALA A 1 83 ? 9.983 -5.987 -9.549 1.00 94.00 83 ALA A C 1
ATOM 701 O O . ALA A 1 83 ? 10.824 -5.524 -10.324 1.00 94.00 83 ALA A O 1
ATOM 702 N N . VAL A 1 84 ? 10.115 -7.214 -9.035 1.00 96.25 84 VAL A N 1
ATOM 703 C CA . VAL A 1 84 ? 11.221 -8.117 -9.397 1.00 96.25 84 VAL A CA 1
ATOM 704 C C . VAL A 1 84 ? 11.155 -8.493 -10.878 1.00 96.25 84 VAL A C 1
ATOM 706 O O . VAL A 1 84 ? 12.160 -8.384 -11.582 1.00 96.25 84 VAL A O 1
ATOM 709 N N . ASN A 1 85 ? 9.979 -8.873 -11.377 1.00 97.31 85 ASN A N 1
ATOM 710 C CA . ASN A 1 85 ? 9.801 -9.257 -12.777 1.00 97.31 85 ASN A CA 1
ATOM 711 C C . ASN A 1 85 ? 10.128 -8.109 -13.742 1.00 97.31 85 ASN A C 1
ATOM 713 O O . ASN A 1 85 ? 10.763 -8.334 -14.772 1.00 97.31 85 ASN A O 1
ATOM 717 N N . GLU A 1 86 ? 9.735 -6.877 -13.422 1.00 96.62 86 GLU A N 1
ATOM 718 C CA . GLU A 1 86 ? 10.076 -5.699 -14.226 1.00 96.62 86 GLU A CA 1
ATOM 719 C C . GLU A 1 86 ? 11.583 -5.440 -14.269 1.00 96.62 86 GLU A C 1
ATOM 721 O O . GLU A 1 86 ? 12.137 -5.189 -15.343 1.00 96.62 86 GLU A O 1
ATOM 726 N N . ARG A 1 87 ? 12.270 -5.564 -13.125 1.00 97.00 87 ARG A N 1
ATOM 727 C CA . ARG A 1 87 ? 13.733 -5.429 -13.055 1.00 97.00 87 ARG A CA 1
ATOM 728 C C . ARG A 1 87 ? 14.434 -6.471 -13.921 1.00 97.00 87 ARG A C 1
ATOM 730 O O . ARG A 1 87 ? 15.323 -6.111 -14.690 1.00 97.00 87 ARG A O 1
ATOM 737 N N . ILE A 1 88 ? 13.997 -7.730 -13.850 1.00 98.06 88 ILE A N 1
ATOM 738 C CA . ILE A 1 88 ? 14.538 -8.817 -14.678 1.00 98.06 88 ILE A CA 1
ATOM 739 C C . ILE A 1 88 ? 14.314 -8.519 -16.164 1.00 98.06 88 ILE A C 1
ATOM 741 O O . ILE A 1 88 ? 15.257 -8.576 -16.949 1.00 98.06 88 ILE A O 1
ATOM 745 N N . LYS A 1 89 ? 13.095 -8.134 -16.564 1.00 97.94 89 LYS A N 1
ATOM 746 C CA . LYS A 1 89 ? 12.788 -7.792 -17.964 1.00 97.94 89 LYS A CA 1
ATOM 747 C C . LYS A 1 89 ? 13.661 -6.651 -18.484 1.00 97.94 89 LYS A C 1
ATOM 749 O O . LYS A 1 89 ? 14.169 -6.733 -19.601 1.00 97.94 89 LYS A O 1
ATOM 754 N N . LYS A 1 90 ? 13.853 -5.595 -17.686 1.00 97.75 90 LYS A N 1
ATOM 755 C CA . LYS A 1 90 ? 14.705 -4.457 -18.054 1.00 97.75 90 LYS A CA 1
ATOM 756 C C . LYS A 1 90 ? 16.163 -4.883 -18.227 1.00 97.75 90 LYS A C 1
ATOM 758 O O . LYS A 1 90 ? 16.780 -4.504 -19.218 1.00 97.75 90 LYS A O 1
ATOM 763 N N . TYR A 1 91 ? 16.676 -5.694 -17.303 1.00 97.88 91 TYR A N 1
ATOM 764 C CA . TYR A 1 91 ? 18.029 -6.241 -17.379 1.00 97.88 91 TYR A CA 1
ATOM 765 C C . TYR A 1 91 ? 18.235 -7.079 -18.649 1.00 97.88 91 TYR A C 1
ATOM 767 O O . TYR A 1 91 ? 19.157 -6.816 -19.415 1.00 97.88 91 TYR A O 1
ATOM 775 N N . LEU A 1 92 ? 17.330 -8.022 -18.929 1.00 98.19 92 LEU A N 1
ATOM 776 C CA . LEU A 1 92 ? 17.409 -8.869 -20.123 1.00 98.19 92 LEU A CA 1
ATOM 777 C C . LEU A 1 92 ? 17.336 -8.054 -21.422 1.00 98.19 92 LEU A C 1
ATOM 779 O O . LEU A 1 92 ? 18.086 -8.318 -22.357 1.00 98.19 92 LEU A O 1
ATOM 783 N N . LYS A 1 93 ? 16.478 -7.027 -21.474 1.00 97.81 93 LYS A N 1
ATOM 784 C CA . LYS A 1 93 ? 16.385 -6.126 -22.632 1.00 97.81 93 LYS A CA 1
ATOM 785 C C . LYS A 1 93 ? 17.688 -5.361 -22.873 1.00 97.81 93 LYS A C 1
ATOM 787 O O . LYS A 1 93 ? 18.070 -5.156 -24.021 1.00 97.81 93 LYS A O 1
ATOM 792 N N . GLN A 1 94 ? 18.352 -4.923 -21.805 1.00 97.56 94 GLN A N 1
ATOM 793 C CA . GLN A 1 94 ? 19.637 -4.240 -21.913 1.00 97.56 94 GLN A CA 1
ATOM 794 C C . GLN A 1 94 ? 20.727 -5.187 -22.436 1.00 97.56 94 GLN A C 1
ATOM 796 O O . GLN A 1 94 ? 21.456 -4.813 -23.349 1.00 97.56 94 GLN A O 1
ATOM 801 N N . GLN A 1 95 ? 20.781 -6.417 -21.920 1.00 97.62 95 GLN A N 1
ATOM 802 C CA . GLN A 1 95 ? 21.723 -7.440 -22.383 1.00 97.62 95 GLN A CA 1
ATOM 803 C C . GLN A 1 95 ? 21.535 -7.771 -23.874 1.00 97.62 95 GLN A C 1
ATOM 805 O O . GLN A 1 95 ? 22.509 -7.789 -24.622 1.00 97.62 95 GLN A O 1
ATOM 810 N N . ASP A 1 96 ? 20.294 -7.951 -24.339 1.00 97.75 96 ASP A N 1
ATOM 811 C CA . ASP A 1 96 ? 20.004 -8.189 -25.764 1.00 97.75 96 ASP A CA 1
ATOM 812 C C . ASP A 1 96 ? 20.457 -7.012 -26.650 1.00 97.75 96 ASP A C 1
ATOM 814 O O . ASP A 1 96 ? 21.054 -7.206 -27.709 1.00 97.75 96 ASP A O 1
ATOM 818 N N . LEU A 1 97 ? 20.241 -5.770 -26.203 1.00 97.06 97 LEU A N 1
ATOM 819 C CA . LEU A 1 97 ? 20.696 -4.586 -26.934 1.00 97.06 97 LEU A CA 1
ATOM 820 C C . LEU A 1 97 ? 22.230 -4.515 -27.020 1.00 97.06 97 LEU A C 1
ATOM 822 O O . LEU A 1 97 ? 22.771 -4.243 -28.093 1.00 97.06 97 LEU A O 1
ATOM 826 N N . GLU A 1 98 ? 22.928 -4.777 -25.914 1.00 97.06 98 GLU A N 1
ATOM 827 C CA . GLU A 1 98 ? 24.394 -4.813 -25.860 1.00 97.06 98 GLU A CA 1
ATOM 828 C C . GLU A 1 98 ? 24.960 -5.888 -26.799 1.00 97.06 98 GLU A C 1
ATOM 830 O O . GLU A 1 98 ? 25.875 -5.607 -27.579 1.00 97.06 98 GLU A O 1
ATOM 835 N N . MET A 1 99 ? 24.363 -7.085 -26.803 1.00 97.00 99 MET A N 1
ATOM 836 C CA . MET A 1 99 ? 24.728 -8.163 -27.725 1.00 97.00 99 MET A CA 1
ATOM 837 C C . MET A 1 99 ? 24.568 -7.744 -29.191 1.00 97.00 99 MET A C 1
ATOM 839 O O . MET A 1 99 ? 25.492 -7.920 -29.987 1.00 97.00 99 MET A O 1
ATOM 843 N N . ARG A 1 100 ? 23.434 -7.132 -29.557 1.00 96.31 100 ARG A N 1
ATOM 844 C CA . ARG A 1 100 ? 23.189 -6.654 -30.931 1.00 96.31 100 ARG A CA 1
ATOM 845 C C . ARG A 1 100 ? 24.192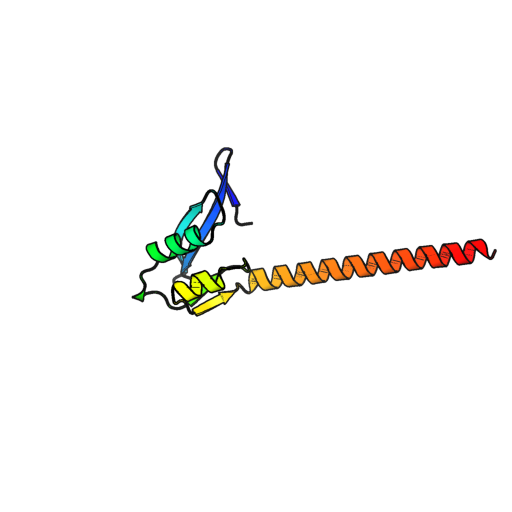 -5.587 -31.363 1.00 96.31 100 ARG A C 1
ATOM 847 O O . ARG A 1 100 ? 24.688 -5.639 -32.486 1.00 96.31 100 ARG A O 1
ATOM 854 N N . ILE A 1 101 ? 24.517 -4.636 -30.485 1.00 96.38 101 ILE A N 1
ATOM 855 C CA . ILE A 1 101 ? 25.516 -3.592 -30.764 1.00 96.38 101 ILE A CA 1
ATOM 856 C C . ILE A 1 101 ? 26.894 -4.214 -31.013 1.00 96.38 101 ILE A C 1
ATOM 858 O O . ILE A 1 101 ? 27.590 -3.805 -31.944 1.00 96.38 101 ILE A O 1
ATOM 862 N N . ASN A 1 102 ? 27.292 -5.198 -30.206 1.00 95.81 102 ASN A N 1
ATOM 863 C CA . ASN A 1 102 ? 28.573 -5.880 -30.380 1.00 95.81 102 ASN A CA 1
ATOM 864 C C . ASN A 1 102 ? 28.627 -6.638 -31.710 1.00 95.81 102 ASN A C 1
ATOM 866 O O . ASN A 1 102 ? 29.600 -6.482 -32.446 1.00 95.81 102 ASN A O 1
ATOM 870 N N . GLN A 1 103 ? 27.550 -7.338 -32.078 1.00 94.94 103 GLN A N 1
ATOM 871 C CA . GLN A 1 103 ? 27.460 -8.027 -33.365 1.00 94.94 103 GLN A CA 1
ATOM 872 C C . GLN A 1 103 ? 27.592 -7.064 -34.556 1.00 94.94 103 GLN A C 1
ATOM 874 O O . GLN A 1 103 ? 28.295 -7.360 -35.521 1.00 94.94 103 GLN A O 1
ATOM 879 N N . ILE A 1 104 ? 26.948 -5.892 -34.493 1.00 95.19 104 ILE A N 1
ATOM 880 C CA . ILE A 1 104 ? 27.064 -4.863 -35.539 1.00 95.19 104 ILE A CA 1
ATOM 881 C C . ILE A 1 104 ? 28.516 -4.383 -35.661 1.00 95.19 104 ILE A C 1
ATOM 883 O O . ILE A 1 104 ? 29.062 -4.359 -36.762 1.00 95.19 104 ILE A O 1
ATOM 887 N N . LYS A 1 105 ? 29.173 -4.068 -34.536 1.00 93.94 105 LYS A N 1
ATOM 888 C CA . LYS A 1 105 ? 30.578 -3.623 -34.520 1.00 93.94 105 LYS A CA 1
ATOM 889 C C . LYS A 1 105 ? 31.532 -4.675 -35.086 1.00 93.94 105 LYS A C 1
ATOM 891 O O . LYS A 1 105 ? 32.498 -4.326 -35.762 1.00 93.94 105 LYS A O 1
ATOM 896 N N . GLU A 1 106 ? 31.299 -5.952 -34.798 1.00 91.75 106 GLU A N 1
ATOM 897 C CA . GLU A 1 106 ? 32.086 -7.053 -35.361 1.00 91.75 106 GLU A CA 1
ATOM 898 C C . GLU A 1 106 ? 31.894 -7.165 -36.876 1.00 91.75 106 GLU A C 1
ATOM 900 O O . GLU A 1 106 ? 32.877 -7.225 -37.616 1.00 91.75 106 GLU A O 1
ATOM 905 N N . ASN A 1 107 ? 30.651 -7.086 -37.352 1.00 90.88 107 ASN A N 1
ATOM 906 C CA . ASN A 1 107 ? 30.342 -7.126 -38.782 1.00 90.88 107 ASN A CA 1
ATOM 907 C C . ASN A 1 107 ? 30.969 -5.943 -39.546 1.00 90.88 107 ASN A C 1
ATOM 909 O O . ASN A 1 107 ? 31.511 -6.121 -40.640 1.00 90.88 107 ASN A O 1
ATOM 913 N N . GLU A 1 108 ? 30.962 -4.738 -38.966 1.00 89.81 108 GLU A N 1
ATOM 914 C CA . GLU A 1 108 ? 31.623 -3.561 -39.545 1.00 89.81 108 GLU A CA 1
ATOM 915 C C . GLU A 1 108 ? 33.143 -3.735 -39.652 1.00 89.81 108 GLU A C 1
ATOM 917 O O . GLU A 1 108 ? 33.740 -3.338 -40.655 1.00 89.81 108 GLU A O 1
ATOM 922 N N . LYS A 1 109 ? 33.786 -4.344 -38.645 1.00 84.38 109 LYS A N 1
ATOM 923 C CA . LYS A 1 109 ? 35.226 -4.645 -38.687 1.00 84.38 109 LYS A CA 1
ATOM 924 C C . LYS A 1 109 ? 35.559 -5.625 -39.807 1.00 84.38 109 LYS A C 1
ATOM 926 O O . LYS A 1 109 ? 36.504 -5.378 -40.546 1.00 84.38 109 LYS A O 1
ATOM 931 N N . ILE A 1 110 ? 34.779 -6.697 -39.958 1.00 81.44 110 ILE A N 1
ATOM 932 C CA . ILE A 1 110 ? 34.975 -7.694 -41.025 1.00 81.44 110 ILE A CA 1
ATOM 933 C C . ILE A 1 110 ? 34.859 -7.036 -42.404 1.00 81.44 110 ILE A C 1
ATOM 935 O O . ILE A 1 110 ? 35.678 -7.289 -43.285 1.00 81.44 110 ILE A O 1
ATOM 939 N N . THR A 1 111 ? 33.874 -6.152 -42.576 1.00 75.12 111 THR A N 1
ATOM 940 C CA . THR A 1 111 ? 33.625 -5.465 -43.852 1.00 75.12 111 THR A CA 1
ATOM 941 C C . THR A 1 111 ? 34.747 -4.491 -44.227 1.00 75.12 111 THR A C 1
ATOM 943 O O . THR A 1 111 ? 34.998 -4.304 -45.405 1.00 75.12 111 THR A O 1
ATOM 946 N N . LYS A 1 112 ? 35.455 -3.902 -43.251 1.00 71.25 112 LYS A N 1
ATOM 947 C CA . LYS A 1 112 ? 36.593 -2.989 -43.489 1.00 71.25 112 LYS A CA 1
ATOM 948 C C . LYS A 1 112 ? 37.921 -3.689 -43.811 1.00 71.25 112 LYS A C 1
ATOM 950 O O . LYS A 1 112 ? 38.872 -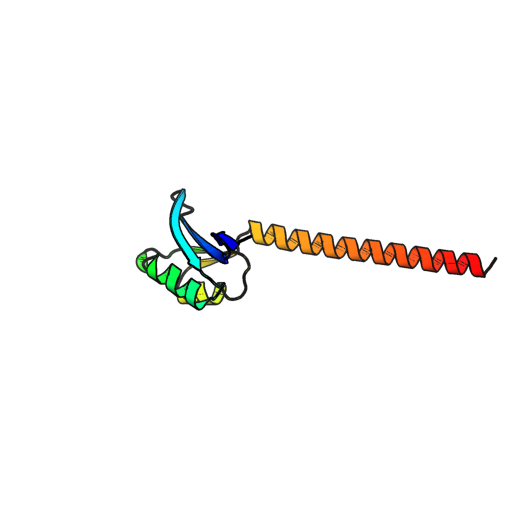3.013 -44.185 1.00 71.25 112 LYS A O 1
ATOM 955 N N . ILE A 1 113 ? 38.014 -5.001 -43.586 1.00 67.62 113 ILE A N 1
ATOM 956 C CA . ILE A 1 113 ? 39.221 -5.809 -43.851 1.00 67.62 113 ILE A CA 1
ATOM 957 C C . ILE A 1 113 ? 39.151 -6.475 -45.242 1.00 67.62 113 ILE A C 1
ATOM 959 O O . ILE A 1 113 ? 40.179 -6.901 -45.767 1.00 67.62 113 ILE A O 1
ATOM 963 N N . ARG A 1 114 ? 37.953 -6.560 -45.835 1.00 54.53 114 ARG A N 1
ATOM 964 C CA . ARG A 1 114 ? 37.731 -6.956 -47.233 1.00 54.53 114 ARG A CA 1
ATOM 965 C C . ARG A 1 114 ? 37.842 -5.760 -48.168 1.00 54.53 114 ARG A C 1
ATOM 967 O O . ARG A 1 114 ? 38.279 -6.001 -49.312 1.00 54.53 114 ARG A O 1
#

Foldseek 3Di:
DQWDDDPNAIWGKDWDADPVVRGTQDIDTHSDDDLVVVLVVCPVRDPLVRAEADEDAPDPPVVVSCVVSVHNYDYDVVNVVVVVVVVVVVVVVVVVVVVVVVVVVVVVVVVVVD

pLDDT: mean 93.48, std 7.38, range [51.34, 98.25]

Organism: NCBI:txid230361

Secondary structure (DSSP, 8-state):
--EEEETTEEEEEEEEEETTTTEEEEEEEESS--HHHHHHHHHHHS-GGG--EEEE-S-TTHHHHHHHTT-EEEE-HHHHHHHHHHHHHHHHHHHHHHHHHHHHHHHHHHHHH-